Protein AF-A0A392MR21-F1 (afdb_monomer_lite)

Secondary structure (DSSP, 8-state):
-PPPTTSS-SSSHHHHHHHHHHHHHHTTSS--SSPPTT--TT-HHHHHHHHHHHHHHHHHTTSSEEEEEPSSS-TT-EEEE--GGGTT-HHHHHHHHTTS-HHHHHHHHHHHHHHHHHHHHHHHHHHHHHH------------------

Sequence (149 aa):
AGPSLSAYNYDSAYGKRALMIMYKGIMEQDSLPVVPPGCSSDRPDTIQDFIIQAKAALVSVGIVRDSTLGNGKDPGRLSGRIIDSDMHEVGRFLNRLLGLPPDIQNGLFELFVSILDLLVRNARIEGNLDTGIVDLKANVIELQGTPKY

pLDDT: mean 78.82, std 18.88, range [35.25, 96.44]

InterPro domains:
  IPR026741 Protein strawberry notch [PTHR12706] (4-147)
  IPR026937 Strawberry notch, helicase C domain [PF13871] (3-135)

Foldseek 3Di:
DPPDPPPDPCLDPLNLVLLLLLVCCLLVVDPQPDQFPPDDPVCVVVSVVLSLVLLVLCVVLPQWPPFDQPPPPDNSDGDTDGDPVSSRCSVSVLVSLVVDDPVNSVRSVVSSVVSSVVVVVVCVVVVVCVVDPDPPPPPPPPPDDDDDD

Organism: NCBI:txid97028

Radius of gyration: 21.41 Å; chains: 1; bounding box: 36×44×81 Å

Structure (mmCIF, N/CA/C/O backbone):
data_AF-A0A392MR21-F1
#
_entry.id   AF-A0A392MR21-F1
#
loop_
_atom_site.group_PDB
_atom_site.id
_atom_site.type_symbol
_atom_site.label_atom_id
_atom_site.label_alt_id
_atom_site.label_comp_id
_atom_site.label_asym_id
_atom_site.label_entity_id
_atom_site.label_seq_id
_atom_site.pdbx_PDB_ins_code
_atom_site.Cartn_x
_atom_site.Cartn_y
_atom_site.Cartn_z
_atom_site.occupancy
_atom_site.B_iso_or_equiv
_atom_site.auth_seq_id
_atom_site.auth_comp_id
_atom_site.auth_asym_id
_atom_site.auth_atom_id
_atom_site.pdbx_PDB_model_num
ATOM 1 N N . ALA A 1 1 ? 4.140 -16.767 11.937 1.00 35.25 1 ALA A N 1
ATOM 2 C CA . ALA A 1 1 ? 2.855 -16.830 11.217 1.00 35.25 1 ALA A CA 1
ATOM 3 C C . ALA A 1 1 ? 2.494 -15.404 10.842 1.00 35.25 1 ALA A C 1
ATOM 5 O O . ALA A 1 1 ? 2.363 -14.590 11.748 1.00 35.25 1 ALA A O 1
ATOM 6 N N . GLY A 1 2 ? 2.479 -15.074 9.548 1.00 40.81 2 GLY A N 1
ATOM 7 C CA . GLY A 1 2 ? 2.034 -13.751 9.100 1.00 40.81 2 GLY A CA 1
ATOM 8 C C . GLY A 1 2 ? 0.546 -13.556 9.413 1.00 40.81 2 GLY A C 1
ATOM 9 O O . GLY A 1 2 ? -0.163 -14.559 9.546 1.00 40.81 2 GLY A O 1
ATOM 10 N N . PRO A 1 3 ? 0.069 -12.312 9.579 1.00 45.94 3 PRO A N 1
ATOM 11 C CA . PRO A 1 3 ? -1.341 -12.050 9.835 1.00 45.94 3 PRO A CA 1
ATOM 12 C C . PRO A 1 3 ? -2.194 -12.674 8.724 1.00 45.94 3 PRO A C 1
ATOM 14 O O . PRO A 1 3 ? -1.970 -12.439 7.537 1.00 45.94 3 PRO A O 1
ATOM 17 N N . SER A 1 4 ? -3.145 -13.523 9.113 1.00 42.53 4 SER A N 1
ATOM 18 C CA . SER A 1 4 ? -4.055 -14.183 8.181 1.00 42.53 4 SER A CA 1
ATOM 19 C C . SER A 1 4 ? -4.865 -13.138 7.414 1.00 42.53 4 SER A C 1
ATOM 21 O O . SER A 1 4 ? -5.568 -12.332 8.025 1.00 42.53 4 SER A O 1
ATOM 23 N N . LEU A 1 5 ? -4.838 -13.218 6.080 1.00 51.19 5 LEU A N 1
ATOM 24 C CA . LEU A 1 5 ? -5.616 -12.382 5.147 1.00 51.19 5 LEU A CA 1
ATOM 25 C C . LEU A 1 5 ? -7.140 -12.408 5.400 1.00 51.19 5 LEU A C 1
ATOM 27 O O . LEU A 1 5 ? -7.884 -11.662 4.779 1.00 51.19 5 LEU A O 1
ATOM 31 N N . SER A 1 6 ? -7.631 -13.285 6.278 1.00 52.00 6 SER A N 1
ATOM 32 C CA . SER A 1 6 ? -9.052 -13.494 6.559 1.00 52.00 6 SER A CA 1
ATOM 33 C C . SER A 1 6 ? -9.570 -12.774 7.808 1.00 52.00 6 SER A C 1
ATOM 35 O O . SER A 1 6 ? -10.763 -12.853 8.083 1.00 52.00 6 SER A O 1
ATOM 37 N N . ALA A 1 7 ? -8.707 -12.134 8.607 1.00 53.19 7 ALA A N 1
ATOM 38 C CA . ALA A 1 7 ? -9.121 -11.561 9.893 1.00 53.19 7 ALA A CA 1
ATOM 39 C C . ALA A 1 7 ? -9.923 -10.254 9.756 1.00 53.19 7 ALA A C 1
ATOM 41 O O . ALA A 1 7 ? -10.637 -9.873 10.683 1.00 53.19 7 ALA A O 1
ATOM 42 N N . TYR A 1 8 ? -9.841 -9.588 8.602 1.00 61.94 8 TYR A N 1
ATOM 43 C CA . TYR A 1 8 ? -10.482 -8.300 8.368 1.00 61.94 8 TYR A CA 1
ATOM 44 C C . TYR A 1 8 ? -11.352 -8.322 7.114 1.00 61.94 8 TYR A C 1
ATOM 46 O O . TYR A 1 8 ? -10.928 -8.758 6.045 1.00 61.94 8 TYR A O 1
ATOM 54 N N . ASN A 1 9 ? -12.562 -7.767 7.226 1.00 76.81 9 ASN A N 1
ATOM 55 C CA . ASN A 1 9 ? -13.316 -7.344 6.052 1.00 76.81 9 ASN A CA 1
ATOM 56 C C . ASN A 1 9 ? -12.667 -6.068 5.489 1.00 76.81 9 ASN A C 1
ATOM 58 O O . ASN A 1 9 ? -12.997 -4.949 5.897 1.00 76.81 9 ASN A O 1
ATOM 62 N N . TYR A 1 10 ? -11.702 -6.245 4.585 1.00 84.19 10 TYR A N 1
ATOM 63 C CA . TYR A 1 10 ? -10.993 -5.132 3.954 1.00 84.19 10 TYR A CA 1
ATOM 64 C C . TYR A 1 10 ? -11.909 -4.280 3.069 1.00 84.19 10 TYR A C 1
ATOM 66 O O . TYR A 1 10 ? -11.642 -3.095 2.899 1.00 84.19 10 TYR A O 1
ATOM 74 N N . ASP A 1 11 ? -13.026 -4.820 2.575 1.00 84.50 11 ASP A N 1
ATOM 75 C CA . ASP A 1 11 ? -14.050 -4.039 1.871 1.00 84.50 11 ASP A CA 1
ATOM 76 C C . ASP A 1 11 ? -15.033 -3.370 2.855 1.00 84.50 11 ASP A C 1
ATOM 78 O O . 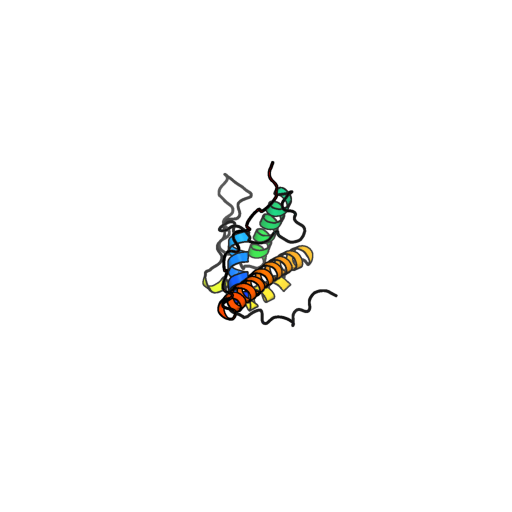ASP A 1 11 ? -16.254 -3.473 2.763 1.00 84.50 11 ASP A O 1
ATOM 82 N N . SER A 1 12 ? -14.479 -2.692 3.860 1.00 89.06 12 SER A N 1
ATOM 83 C CA . SER A 1 12 ? -15.213 -1.894 4.846 1.00 89.06 12 SER A CA 1
ATOM 84 C C . SER A 1 12 ? -14.961 -0.402 4.637 1.00 89.06 12 SER A C 1
ATOM 86 O O . SER A 1 12 ? -14.022 -0.008 3.945 1.00 89.06 12 SER A O 1
ATOM 88 N N . ALA A 1 13 ? -15.756 0.460 5.282 1.00 90.75 13 ALA A N 1
ATOM 89 C CA . ALA A 1 13 ? -15.521 1.908 5.260 1.00 90.75 13 ALA A CA 1
ATOM 90 C C . ALA A 1 13 ? -14.091 2.273 5.711 1.00 90.75 13 ALA A C 1
ATOM 92 O O . ALA A 1 13 ? -13.462 3.153 5.123 1.00 90.75 13 ALA A O 1
ATOM 93 N N . TYR A 1 14 ? -13.547 1.552 6.698 1.00 92.31 14 TYR A N 1
ATOM 94 C CA . TYR A 1 14 ? -12.170 1.732 7.157 1.00 92.31 14 TYR A CA 1
ATOM 95 C C . TYR A 1 14 ? -11.143 1.260 6.133 1.00 92.31 14 TYR A C 1
ATOM 97 O O . TYR A 1 14 ? -10.166 1.966 5.917 1.00 92.31 14 TYR A O 1
ATOM 105 N N . GLY A 1 15 ? -11.368 0.128 5.462 1.00 93.75 15 GLY A N 1
ATOM 106 C CA . GLY A 1 15 ? -10.469 -0.338 4.404 1.00 93.75 15 GLY A CA 1
ATOM 107 C C . GLY A 1 15 ? -10.430 0.610 3.206 1.00 93.75 15 GLY A C 1
ATOM 108 O O . GLY A 1 15 ? -9.351 0.975 2.746 1.00 93.75 15 GLY A O 1
ATOM 109 N N . LYS A 1 16 ? -11.588 1.120 2.770 1.00 94.56 16 LYS A N 1
ATOM 110 C CA . LYS A 1 16 ? -11.674 2.139 1.708 1.00 94.56 16 LYS A CA 1
ATOM 111 C C . LYS A 1 16 ? -10.952 3.428 2.101 1.00 94.56 16 LYS A C 1
ATOM 113 O O . LYS A 1 16 ? -10.197 3.986 1.309 1.00 94.56 16 LYS A O 1
ATOM 118 N N . ARG A 1 17 ? -11.132 3.882 3.345 1.00 94.50 17 ARG A N 1
ATOM 119 C CA . ARG A 1 17 ? -10.445 5.069 3.873 1.00 94.50 17 ARG A CA 1
ATOM 120 C C . ARG A 1 17 ? -8.936 4.852 4.018 1.00 94.50 17 ARG A C 1
ATOM 122 O O . ARG A 1 17 ? -8.171 5.746 3.671 1.00 94.50 17 ARG A O 1
ATOM 129 N N . ALA A 1 18 ? -8.508 3.684 4.493 1.00 95.62 18 ALA A N 1
ATOM 130 C CA . ALA A 1 18 ? -7.097 3.326 4.612 1.00 95.62 18 ALA A CA 1
ATOM 131 C C . ALA A 1 18 ? -6.410 3.328 3.244 1.00 95.62 18 ALA A C 1
ATOM 133 O O . ALA A 1 18 ? -5.335 3.906 3.101 1.00 95.62 18 ALA A O 1
ATOM 134 N N . LEU A 1 19 ? -7.071 2.762 2.228 1.00 95.81 19 LEU A N 1
ATOM 135 C CA . LEU A 1 19 ? -6.584 2.771 0.853 1.00 95.81 19 LEU A CA 1
ATOM 136 C C . LEU A 1 19 ? -6.421 4.197 0.314 1.00 95.81 19 LEU A C 1
ATOM 138 O O . LEU A 1 19 ? -5.361 4.532 -0.214 1.00 95.81 19 LEU A O 1
ATOM 142 N N . MET A 1 20 ? -7.433 5.054 0.501 1.00 95.06 20 MET A N 1
ATOM 143 C CA . MET A 1 20 ? -7.359 6.459 0.093 1.00 95.06 20 MET A CA 1
ATOM 144 C C . MET A 1 20 ? -6.159 7.166 0.742 1.00 95.06 20 MET A C 1
ATOM 146 O O . MET A 1 20 ? -5.380 7.812 0.043 1.00 95.06 20 MET A O 1
ATOM 150 N N . ILE A 1 21 ? -6.000 7.043 2.065 1.00 95.69 21 ILE A N 1
ATOM 151 C CA . ILE A 1 21 ? -4.903 7.681 2.810 1.00 95.69 21 ILE A CA 1
ATOM 152 C C . ILE A 1 21 ? -3.547 7.173 2.317 1.00 95.69 21 ILE A C 1
ATOM 154 O O . ILE A 1 21 ? -2.651 7.974 2.058 1.00 95.69 21 ILE A O 1
ATOM 158 N N . MET A 1 22 ? -3.408 5.858 2.137 1.00 96.44 22 MET A N 1
ATOM 159 C CA . MET A 1 22 ? -2.186 5.253 1.613 1.00 96.44 22 MET A CA 1
ATOM 160 C C . MET A 1 22 ? -1.829 5.827 0.240 1.00 96.44 22 MET A C 1
ATOM 162 O O . MET A 1 22 ? -0.693 6.237 0.022 1.00 96.44 22 MET A O 1
ATOM 166 N N . TYR A 1 23 ? -2.793 5.899 -0.679 1.00 95.19 23 TYR A N 1
ATOM 167 C CA . TYR A 1 23 ? -2.570 6.457 -2.009 1.00 95.19 23 TYR A CA 1
ATOM 168 C C . TYR A 1 23 ? -2.180 7.929 -1.981 1.00 95.19 23 TYR A C 1
ATOM 170 O O . TYR A 1 23 ? -1.241 8.304 -2.678 1.00 95.19 23 TYR A O 1
ATOM 178 N N . LYS A 1 24 ? -2.840 8.759 -1.171 1.00 93.25 24 LYS A N 1
ATOM 179 C CA . LYS A 1 24 ? -2.458 10.170 -1.037 1.00 93.25 24 LYS A CA 1
ATOM 180 C C . LYS A 1 24 ? -1.055 10.331 -0.460 1.00 93.25 24 LYS A C 1
ATOM 182 O O . LYS A 1 24 ? -0.298 11.156 -0.962 1.00 93.25 24 LYS A O 1
ATOM 187 N N . GLY A 1 25 ? -0.693 9.499 0.515 1.00 93.75 25 GLY A N 1
ATOM 188 C CA . GLY A 1 25 ? 0.653 9.456 1.077 1.00 93.75 25 GLY A CA 1
ATOM 189 C C . GLY A 1 25 ? 1.714 9.056 0.053 1.00 93.75 25 GLY A C 1
ATOM 190 O O . GLY A 1 25 ? 2.687 9.776 -0.143 1.00 93.75 25 GLY A O 1
ATOM 191 N N . ILE A 1 26 ? 1.495 7.953 -0.672 1.00 93.75 26 ILE A N 1
ATOM 192 C CA . ILE A 1 26 ? 2.419 7.494 -1.721 1.00 93.75 26 ILE A CA 1
ATOM 193 C C . ILE A 1 26 ? 2.504 8.512 -2.856 1.00 93.75 26 ILE A C 1
ATOM 195 O O . ILE A 1 26 ? 3.578 8.713 -3.402 1.00 93.75 26 ILE A O 1
ATOM 199 N N . MET A 1 27 ? 1.408 9.180 -3.222 1.00 91.25 27 MET A N 1
ATOM 200 C CA . MET A 1 27 ? 1.412 10.234 -4.242 1.00 91.25 27 MET A CA 1
ATOM 201 C C . MET A 1 27 ? 2.013 11.560 -3.751 1.00 91.25 27 MET A C 1
ATOM 203 O O . MET A 1 27 ? 2.082 12.500 -4.543 1.00 91.25 27 MET A O 1
ATOM 207 N N . GLU A 1 28 ? 2.484 11.632 -2.502 1.00 89.94 28 GLU A N 1
ATOM 208 C CA . GLU A 1 28 ? 3.016 12.843 -1.862 1.00 89.94 28 GLU A CA 1
ATOM 209 C C . GLU A 1 28 ? 2.002 14.008 -1.864 1.00 89.94 28 GLU A C 1
ATOM 211 O O . GLU A 1 28 ? 2.368 15.174 -1.988 1.00 89.94 28 GLU A O 1
ATOM 216 N N . GLN A 1 29 ? 0.706 13.690 -1.771 1.00 88.75 29 GLN A N 1
ATOM 217 C CA . GLN A 1 29 ? -0.383 14.670 -1.656 1.00 88.75 29 GLN A CA 1
ATOM 218 C C . GLN A 1 29 ? -0.692 15.013 -0.196 1.00 88.75 29 GLN A C 1
ATOM 220 O O . GLN A 1 29 ? -1.043 16.150 0.092 1.00 88.75 29 GLN A O 1
ATOM 225 N N . ASP A 1 30 ? -0.539 14.034 0.698 1.00 90.56 30 ASP A N 1
ATOM 226 C CA . ASP A 1 30 ? -0.692 14.159 2.149 1.00 90.56 30 ASP A CA 1
ATOM 227 C C . ASP A 1 30 ? 0.473 13.431 2.842 1.00 90.56 30 ASP A C 1
ATOM 229 O O . ASP A 1 30 ? 1.156 12.610 2.227 1.00 90.56 30 ASP A O 1
ATOM 233 N N . SER A 1 31 ? 0.707 13.696 4.129 1.00 88.88 31 SER A N 1
ATOM 234 C CA . SER A 1 31 ? 1.670 12.918 4.915 1.00 88.88 31 SER A CA 1
ATOM 235 C C . SER A 1 31 ? 1.109 11.540 5.276 1.00 88.88 31 SER A C 1
ATOM 237 O O . SER A 1 31 ? -0.078 11.381 5.575 1.00 88.88 31 SER A O 1
ATOM 239 N N . LEU A 1 32 ? 1.972 10.519 5.280 1.00 90.62 32 LEU A N 1
ATOM 240 C CA . LEU A 1 32 ? 1.588 9.206 5.792 1.00 90.62 32 LEU A CA 1
ATOM 241 C C . LEU A 1 32 ? 1.404 9.279 7.317 1.00 90.62 32 LEU A C 1
ATOM 243 O O . LEU A 1 32 ? 2.285 9.783 8.014 1.00 90.62 32 LEU A O 1
ATOM 247 N N . PRO A 1 33 ? 0.298 8.744 7.864 1.00 91.19 33 PRO A N 1
ATOM 248 C CA . PRO A 1 33 ? 0.049 8.764 9.306 1.00 91.19 33 PRO A CA 1
ATOM 249 C C . PRO A 1 33 ? 0.865 7.705 10.067 1.00 91.19 33 PRO A C 1
ATOM 251 O O . PRO A 1 33 ? 0.782 7.621 11.291 1.00 91.19 33 PRO A O 1
ATOM 254 N N . VAL A 1 34 ? 1.613 6.867 9.345 1.00 92.88 34 VAL A N 1
ATOM 255 C CA . VAL A 1 34 ? 2.468 5.799 9.868 1.00 92.88 34 VAL A CA 1
ATOM 256 C C . VAL A 1 34 ? 3.789 5.790 9.100 1.00 92.88 34 VAL A C 1
ATOM 258 O O . VAL A 1 34 ? 3.837 6.186 7.935 1.00 92.88 34 VAL A O 1
ATOM 261 N N . VAL A 1 35 ? 4.856 5.319 9.742 1.00 91.88 35 VAL A N 1
ATOM 262 C CA . VAL A 1 35 ? 6.140 5.081 9.069 1.00 91.88 35 VAL A CA 1
ATOM 263 C C . VAL A 1 35 ? 5.994 3.842 8.173 1.00 91.88 35 VAL A C 1
ATOM 265 O O . VAL A 1 35 ? 5.459 2.838 8.651 1.00 91.88 35 VAL A O 1
ATOM 268 N N . PRO A 1 36 ? 6.424 3.882 6.897 1.00 89.94 36 PRO A N 1
ATOM 269 C CA . PRO A 1 36 ? 6.384 2.708 6.032 1.00 89.94 36 PRO A CA 1
ATOM 270 C C . PRO A 1 36 ? 7.189 1.523 6.590 1.00 89.94 36 PRO A C 1
ATOM 272 O O . PRO A 1 36 ? 8.154 1.724 7.333 1.00 89.94 36 PRO A O 1
ATOM 275 N N . PRO A 1 37 ? 6.818 0.283 6.235 1.00 87.25 37 PRO A N 1
ATOM 276 C CA . PRO A 1 37 ? 7.512 -0.909 6.712 1.00 87.25 37 PRO A CA 1
ATOM 277 C C . PRO A 1 37 ? 8.971 -0.927 6.246 1.00 87.25 37 PRO A C 1
ATOM 279 O O . PRO A 1 37 ? 9.284 -0.580 5.109 1.00 87.25 37 PRO A O 1
ATOM 282 N N . GLY A 1 38 ? 9.873 -1.327 7.144 1.00 84.38 38 GLY A N 1
ATOM 283 C CA . GLY A 1 38 ? 11.317 -1.335 6.886 1.00 84.38 38 GLY A CA 1
ATOM 284 C C . GLY A 1 38 ? 11.987 0.045 6.927 1.00 84.38 38 GLY A C 1
ATOM 285 O O . GLY A 1 38 ? 13.209 0.119 6.808 1.00 84.38 38 GLY A O 1
ATOM 286 N N . CYS A 1 39 ? 11.227 1.124 7.136 1.00 89.75 39 CYS A N 1
ATOM 287 C CA . CYS A 1 39 ? 11.754 2.474 7.311 1.00 89.75 39 CYS A CA 1
ATOM 288 C C . CYS A 1 39 ? 11.819 2.865 8.792 1.00 89.75 39 CYS A C 1
ATOM 290 O O . CYS A 1 39 ? 11.214 2.233 9.660 1.00 89.75 39 CYS A O 1
ATOM 292 N N . SER A 1 40 ? 12.527 3.957 9.075 1.00 85.44 40 SER A N 1
ATOM 293 C CA . SER A 1 40 ? 12.593 4.544 10.412 1.00 85.44 40 SER A CA 1
ATOM 294 C C . SER A 1 40 ? 12.423 6.061 10.356 1.00 85.44 40 SER A C 1
ATOM 296 O O . SER A 1 40 ? 12.821 6.705 9.386 1.00 85.44 40 SER A O 1
ATOM 298 N N . SER A 1 41 ? 11.810 6.647 11.387 1.00 82.50 41 SER A N 1
ATOM 299 C CA . SER A 1 41 ? 11.492 8.084 11.437 1.00 82.50 41 SER A CA 1
ATOM 300 C C . SER A 1 41 ? 12.726 8.985 11.545 1.00 82.50 41 SER A C 1
ATOM 302 O O . SER A 1 41 ? 12.667 10.151 11.167 1.00 82.50 41 SER A O 1
ATOM 304 N N . ASP A 1 42 ? 13.845 8.450 12.028 1.00 85.44 42 ASP A N 1
ATOM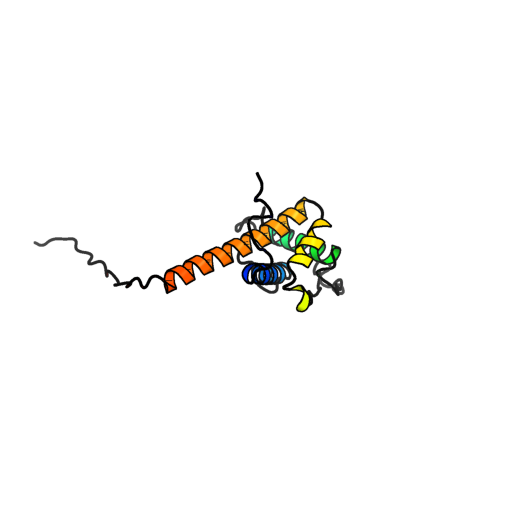 305 C CA . ASP A 1 42 ? 15.158 9.099 12.073 1.00 85.44 42 ASP A CA 1
ATOM 306 C C . ASP A 1 42 ? 15.926 8.999 10.740 1.00 85.44 42 ASP A C 1
ATOM 308 O O . ASP A 1 42 ? 16.974 9.625 10.584 1.00 85.44 42 ASP A O 1
ATOM 312 N N . ARG A 1 43 ? 15.402 8.238 9.768 1.00 87.38 43 ARG A N 1
ATOM 313 C CA . ARG A 1 43 ? 16.013 7.980 8.458 1.00 87.38 43 ARG A CA 1
ATOM 314 C C . ARG A 1 43 ? 15.072 8.368 7.310 1.00 87.38 43 ARG A C 1
ATOM 316 O O . ARG A 1 43 ? 14.487 7.492 6.662 1.00 87.38 43 ARG A O 1
ATOM 323 N N . PRO A 1 44 ? 14.899 9.674 7.040 1.00 86.31 44 PRO A N 1
ATOM 324 C CA . PRO A 1 44 ? 13.952 10.157 6.032 1.00 86.31 44 PRO A CA 1
ATOM 325 C C . PRO A 1 44 ? 14.289 9.693 4.605 1.00 86.31 44 PRO A C 1
ATOM 327 O O . PRO A 1 44 ? 13.390 9.561 3.779 1.00 86.31 44 PRO A O 1
ATOM 330 N N . ASP A 1 45 ? 15.560 9.392 4.328 1.00 89.25 45 ASP A N 1
ATOM 331 C CA . ASP A 1 45 ? 16.037 8.778 3.085 1.00 89.25 45 ASP A CA 1
ATOM 332 C C . ASP A 1 45 ? 15.333 7.444 2.800 1.00 89.25 45 ASP A C 1
ATOM 334 O O . ASP A 1 45 ? 14.812 7.237 1.708 1.00 89.25 45 ASP A O 1
ATOM 338 N N . THR A 1 46 ? 15.214 6.583 3.814 1.00 91.38 46 THR A N 1
ATOM 339 C CA . THR A 1 46 ? 14.576 5.263 3.662 1.00 91.38 46 THR A CA 1
ATOM 340 C C . THR A 1 46 ? 13.087 5.368 3.347 1.00 91.38 46 THR A C 1
ATOM 342 O O . THR A 1 46 ? 12.555 4.570 2.578 1.00 91.38 46 THR A O 1
ATOM 345 N N . ILE A 1 47 ? 12.418 6.379 3.912 1.00 89.56 47 ILE A N 1
ATOM 346 C CA . ILE A 1 47 ? 11.009 6.670 3.637 1.00 89.56 47 ILE A CA 1
ATOM 347 C C . ILE A 1 47 ? 10.863 7.130 2.186 1.00 89.56 47 ILE A C 1
ATOM 349 O O . ILE A 1 47 ? 9.983 6.645 1.478 1.00 89.56 47 ILE A O 1
ATOM 353 N N . GLN A 1 48 ? 11.737 8.026 1.724 1.00 90.50 48 GLN A N 1
ATOM 354 C CA . GLN A 1 48 ? 11.699 8.511 0.348 1.00 90.50 48 GLN A CA 1
ATOM 355 C C . GLN A 1 48 ? 11.932 7.380 -0.662 1.00 90.50 48 GLN A C 1
ATOM 357 O O . GLN A 1 48 ? 11.199 7.283 -1.648 1.00 90.50 48 GLN A O 1
ATOM 362 N N . ASP A 1 49 ? 12.898 6.499 -0.402 1.00 91.94 49 ASP A N 1
ATOM 363 C CA . ASP A 1 49 ? 13.183 5.344 -1.257 1.00 91.94 49 ASP A CA 1
ATOM 364 C C . ASP A 1 49 ? 11.974 4.405 -1.356 1.00 91.94 49 ASP A C 1
ATOM 366 O O . ASP A 1 49 ? 11.594 3.994 -2.457 1.00 91.94 49 ASP A O 1
ATOM 370 N N . PHE A 1 50 ? 11.309 4.129 -0.227 1.00 94.12 50 PHE A N 1
ATOM 371 C CA . PHE A 1 50 ? 10.065 3.360 -0.217 1.00 94.12 50 PHE A CA 1
ATOM 372 C C . PHE A 1 50 ? 8.986 4.029 -1.076 1.00 94.12 50 PHE A C 1
ATOM 374 O O . PHE A 1 50 ? 8.341 3.364 -1.885 1.00 94.12 50 PHE A O 1
ATOM 381 N N . ILE A 1 51 ? 8.795 5.347 -0.947 1.00 93.50 51 ILE A N 1
ATOM 382 C CA . ILE A 1 51 ? 7.792 6.096 -1.719 1.00 93.50 51 ILE A CA 1
ATOM 383 C C . ILE A 1 51 ? 8.084 6.023 -3.221 1.00 93.50 51 ILE A C 1
ATOM 385 O O . ILE A 1 51 ? 7.166 5.797 -4.013 1.00 93.50 51 ILE A O 1
ATOM 389 N N . ILE A 1 52 ? 9.348 6.155 -3.628 1.00 92.50 52 ILE A N 1
ATOM 390 C CA . ILE A 1 52 ? 9.759 6.041 -5.034 1.00 92.50 52 ILE A CA 1
ATOM 391 C C . ILE A 1 52 ? 9.428 4.645 -5.579 1.00 92.50 52 ILE A C 1
ATOM 393 O O . ILE A 1 52 ? 8.810 4.526 -6.643 1.00 92.50 52 ILE A O 1
ATOM 397 N N . GLN A 1 53 ? 9.780 3.590 -4.840 1.00 93.81 53 GLN A N 1
ATOM 398 C CA . GLN A 1 53 ? 9.479 2.210 -5.230 1.00 93.81 53 GLN A CA 1
ATOM 399 C C . GLN A 1 53 ? 7.969 1.945 -5.281 1.00 93.81 53 GLN A C 1
ATOM 401 O O . GLN A 1 53 ? 7.474 1.357 -6.244 1.00 93.81 53 GLN A O 1
ATOM 406 N N . ALA A 1 54 ? 7.223 2.434 -4.290 1.00 94.75 54 ALA A N 1
ATOM 407 C CA . ALA A 1 54 ? 5.774 2.314 -4.217 1.00 94.75 54 ALA A CA 1
ATOM 408 C C . ALA A 1 54 ? 5.090 3.006 -5.405 1.00 94.75 54 ALA A C 1
ATOM 410 O O . ALA A 1 54 ? 4.220 2.415 -6.042 1.00 94.75 54 ALA A O 1
ATOM 411 N N . LYS A 1 55 ? 5.516 4.222 -5.773 1.00 93.38 55 LYS A N 1
ATOM 412 C CA . LYS A 1 55 ? 5.016 4.923 -6.967 1.00 93.38 55 LYS A CA 1
ATOM 413 C C . LYS A 1 55 ? 5.246 4.112 -8.237 1.00 93.38 55 LYS A C 1
ATOM 415 O O . LYS A 1 55 ? 4.309 3.915 -9.009 1.00 93.38 55 LYS A O 1
ATOM 420 N N . ALA A 1 56 ? 6.471 3.630 -8.441 1.00 91.75 56 ALA A N 1
ATOM 421 C CA . ALA A 1 56 ? 6.817 2.828 -9.611 1.00 91.75 56 ALA A CA 1
ATOM 422 C C . ALA A 1 56 ? 5.983 1.537 -9.682 1.00 91.75 56 ALA A C 1
ATOM 424 O O . ALA A 1 56 ? 5.482 1.184 -10.751 1.00 91.75 56 ALA A O 1
ATOM 425 N N . ALA A 1 57 ? 5.762 0.878 -8.542 1.00 94.56 57 ALA A N 1
ATOM 426 C CA . ALA A 1 57 ? 4.920 -0.308 -8.444 1.00 94.56 57 ALA A CA 1
ATOM 427 C C . ALA A 1 57 ? 3.449 -0.014 -8.777 1.00 94.56 57 ALA A C 1
ATOM 429 O O . ALA A 1 57 ? 2.836 -0.747 -9.546 1.00 94.56 57 ALA A O 1
ATOM 430 N N . LEU A 1 58 ? 2.873 1.080 -8.268 1.00 93.81 58 LEU A N 1
ATOM 431 C CA . LEU A 1 58 ? 1.486 1.444 -8.581 1.00 93.81 58 LEU A CA 1
ATOM 432 C C . LEU A 1 58 ? 1.288 1.804 -10.063 1.00 93.81 58 LEU A C 1
ATOM 434 O O . LEU A 1 58 ? 0.215 1.541 -10.614 1.00 93.81 58 LEU A O 1
ATOM 438 N N . VAL A 1 59 ? 2.305 2.377 -10.715 1.00 92.31 59 VAL A N 1
ATOM 439 C CA . VAL A 1 59 ? 2.311 2.598 -12.172 1.00 92.31 59 VAL A CA 1
ATOM 440 C C . VAL A 1 59 ? 2.380 1.263 -12.916 1.00 92.31 59 VAL 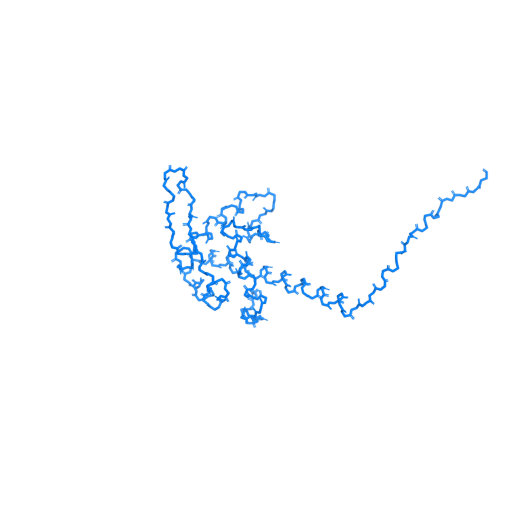A C 1
ATOM 442 O O . VAL A 1 59 ? 1.590 1.040 -13.832 1.00 92.31 59 VAL A O 1
ATOM 445 N N . SER A 1 60 ? 3.268 0.348 -12.510 1.00 91.88 60 SER A N 1
ATOM 446 C CA . SER A 1 60 ? 3.473 -0.925 -13.218 1.00 91.88 60 SER A CA 1
ATOM 447 C C . SER A 1 60 ? 2.232 -1.821 -13.217 1.00 91.88 60 SER A C 1
ATOM 449 O O . SER A 1 60 ? 1.974 -2.514 -14.201 1.00 91.88 60 SER A O 1
ATOM 451 N N . VAL A 1 61 ? 1.413 -1.761 -12.161 1.00 92.75 61 VAL A N 1
ATOM 452 C CA . VAL A 1 61 ? 0.141 -2.503 -12.081 1.00 92.75 61 VAL A CA 1
ATOM 453 C C . VAL A 1 61 ? -1.075 -1.709 -12.571 1.00 92.75 61 VAL A C 1
ATOM 455 O O . VAL A 1 61 ? -2.208 -2.193 -12.487 1.00 92.75 61 VAL A O 1
ATOM 458 N N . GLY A 1 62 ? -0.868 -0.499 -13.098 1.00 89.81 62 GLY A N 1
ATOM 459 C CA . GLY A 1 62 ? -1.919 0.330 -13.693 1.00 89.81 62 GLY A CA 1
ATOM 460 C C . GLY A 1 62 ? -2.938 0.887 -12.693 1.00 89.81 62 GLY A C 1
ATOM 461 O O . GLY A 1 62 ? -4.094 1.120 -13.061 1.00 89.81 62 GLY A O 1
ATOM 462 N N . ILE A 1 63 ? -2.540 1.066 -11.428 1.00 91.50 63 ILE A N 1
ATOM 463 C CA . ILE A 1 63 ? -3.312 1.827 -10.432 1.00 91.50 63 ILE A CA 1
ATOM 464 C C . ILE A 1 63 ? -3.124 3.324 -10.691 1.00 91.50 63 ILE A C 1
ATOM 466 O O . ILE A 1 63 ? -4.100 4.062 -10.829 1.00 91.50 63 ILE A O 1
ATOM 470 N N . VAL A 1 64 ? -1.868 3.756 -10.813 1.00 89.94 64 VAL A N 1
ATOM 471 C CA . VAL A 1 64 ? -1.525 5.108 -11.255 1.00 89.94 64 VAL A CA 1
ATOM 472 C C . VAL A 1 64 ? -1.511 5.111 -12.779 1.00 89.94 64 VAL A C 1
ATOM 474 O O . VAL A 1 64 ? -0.801 4.323 -13.401 1.00 89.94 64 VAL A O 1
ATOM 477 N N . ARG A 1 65 ? -2.312 5.990 -13.381 1.00 85.25 65 ARG A N 1
ATOM 478 C CA . ARG A 1 65 ? -2.388 6.192 -14.834 1.00 85.25 65 ARG A CA 1
ATOM 479 C C . ARG A 1 65 ? -1.826 7.557 -15.219 1.00 85.25 65 ARG A C 1
ATOM 481 O O . ARG A 1 65 ? -1.507 8.371 -14.350 1.00 85.25 65 ARG A O 1
ATOM 488 N N . ASP A 1 66 ? -1.706 7.782 -16.526 1.00 71.38 66 ASP A N 1
ATOM 489 C CA . ASP A 1 66 ? -1.231 9.037 -17.119 1.00 71.38 66 ASP A CA 1
ATOM 490 C C . ASP A 1 66 ? 0.116 9.485 -16.543 1.00 71.38 66 ASP A C 1
ATOM 492 O O . ASP A 1 66 ? 0.337 10.661 -16.265 1.00 71.38 66 ASP A O 1
ATOM 496 N N . SER A 1 67 ? 1.018 8.521 -16.322 1.00 65.12 67 SER A N 1
ATOM 497 C CA . SER A 1 67 ? 2.362 8.802 -15.840 1.00 65.12 67 SER A CA 1
ATOM 498 C C . SER A 1 67 ? 3.150 9.515 -16.937 1.00 65.12 67 SER A C 1
ATOM 500 O O . SER A 1 67 ? 3.693 8.876 -17.840 1.00 65.12 67 SER A O 1
ATOM 502 N N . THR A 1 68 ? 3.218 10.841 -16.877 1.00 61.44 68 THR A N 1
ATOM 503 C CA . THR A 1 68 ? 4.146 11.599 -17.713 1.00 61.44 68 THR A CA 1
ATOM 504 C C . THR A 1 68 ? 5.495 11.627 -17.011 1.00 61.44 68 THR A C 1
ATOM 506 O O . THR A 1 68 ? 5.592 12.084 -15.868 1.00 61.44 68 THR A O 1
ATOM 509 N N . LEU A 1 69 ? 6.541 11.152 -17.687 1.00 57.66 69 LEU A N 1
ATOM 510 C CA . LEU A 1 69 ? 7.915 11.441 -17.285 1.00 57.66 69 LEU A CA 1
ATOM 511 C C . LEU A 1 69 ? 8.088 12.958 -17.388 1.00 57.66 69 LEU A C 1
ATOM 513 O O . LEU A 1 69 ? 7.906 13.520 -18.467 1.00 57.66 69 LEU A O 1
ATOM 517 N N . GLY A 1 70 ? 8.345 13.629 -16.264 1.00 54.62 70 GLY A N 1
ATOM 518 C CA . GLY A 1 70 ? 8.461 15.083 -16.234 1.00 54.62 70 GLY A CA 1
ATOM 519 C C . GLY A 1 70 ? 9.457 15.580 -17.284 1.00 54.62 70 GLY A C 1
ATOM 520 O O . GLY A 1 70 ? 10.568 15.062 -17.394 1.00 54.62 70 GLY A O 1
ATOM 521 N N . ASN A 1 71 ? 9.060 16.585 -18.067 1.00 47.94 71 ASN A N 1
ATOM 522 C CA . ASN A 1 71 ? 9.910 17.203 -19.080 1.00 47.94 71 ASN A CA 1
ATOM 523 C C . ASN A 1 71 ? 11.170 17.805 -18.430 1.00 47.94 71 ASN A C 1
ATOM 525 O O . ASN A 1 71 ? 11.136 18.921 -17.919 1.00 47.94 71 ASN A O 1
ATOM 529 N N . GLY A 1 72 ? 12.280 17.066 -18.457 1.00 48.50 72 GLY A N 1
ATOM 530 C CA . GLY A 1 72 ? 13.664 17.558 -18.424 1.00 48.50 72 GLY A CA 1
ATOM 531 C C . GLY A 1 72 ? 14.172 18.312 -17.187 1.00 48.50 72 GLY A C 1
ATOM 532 O O . GLY A 1 72 ? 15.372 18.552 -17.124 1.00 48.50 72 GLY A O 1
ATOM 533 N N . LYS A 1 73 ? 13.329 18.691 -16.218 1.00 52.94 73 LYS A N 1
ATOM 534 C CA . LYS A 1 73 ? 13.769 19.407 -15.003 1.00 52.94 73 LYS A CA 1
ATOM 535 C C . LYS A 1 73 ? 13.968 18.515 -13.777 1.00 52.94 73 LYS A C 1
ATOM 537 O O . LYS A 1 73 ? 14.840 18.824 -12.980 1.00 52.94 73 LYS A O 1
ATOM 542 N N . ASP A 1 74 ? 13.250 17.395 -13.683 1.00 53.19 74 ASP A N 1
ATOM 543 C CA . ASP A 1 74 ? 13.367 16.428 -12.582 1.00 53.19 74 ASP A CA 1
ATOM 544 C C . ASP A 1 74 ? 13.080 15.003 -13.094 1.00 53.19 74 ASP A C 1
ATOM 546 O O . ASP A 1 74 ? 11.936 14.540 -13.033 1.00 53.19 74 ASP A O 1
ATOM 550 N N . PRO A 1 75 ? 14.088 14.282 -13.622 1.00 48.41 75 PRO A N 1
ATOM 551 C CA . PRO A 1 75 ? 13.907 12.961 -14.235 1.00 48.41 75 PRO A CA 1
ATOM 552 C C . PRO A 1 75 ? 13.426 11.861 -13.265 1.00 48.41 75 PRO A C 1
ATOM 554 O O . PRO A 1 75 ? 13.127 10.757 -13.708 1.00 48.41 75 PRO A O 1
ATOM 557 N N . GLY A 1 76 ? 13.315 12.148 -11.961 1.00 50.91 76 GLY A N 1
ATOM 558 C CA . GLY A 1 76 ? 12.781 11.228 -10.946 1.00 50.91 76 GLY A CA 1
ATOM 559 C C . GLY A 1 76 ? 11.321 11.472 -10.548 1.00 50.91 76 GLY A C 1
ATOM 560 O O . GLY A 1 76 ? 10.737 10.662 -9.829 1.00 50.91 76 GLY A O 1
ATOM 561 N N . ARG A 1 77 ? 10.697 12.573 -10.990 1.00 59.94 77 ARG A N 1
ATOM 562 C CA . ARG A 1 77 ? 9.351 12.942 -10.538 1.00 59.94 77 ARG A CA 1
ATOM 563 C C . ARG A 1 77 ? 8.289 12.290 -11.422 1.00 59.94 77 ARG A C 1
ATOM 565 O O . ARG A 1 77 ? 7.796 12.888 -12.377 1.00 59.94 77 ARG A O 1
ATOM 572 N N . LEU A 1 78 ? 7.923 11.053 -11.083 1.00 61.47 78 LEU A N 1
ATOM 573 C CA . LEU A 1 78 ? 6.746 10.388 -11.644 1.00 61.47 78 LEU A CA 1
ATOM 574 C C . LEU A 1 78 ? 5.494 11.186 -11.254 1.00 61.47 78 LEU A C 1
ATOM 576 O O . LEU A 1 78 ? 5.105 11.221 -10.085 1.00 61.47 78 LEU A O 1
ATOM 580 N N . SER A 1 79 ? 4.875 11.849 -12.232 1.00 64.12 79 SER A N 1
ATOM 581 C CA . SER A 1 79 ? 3.574 12.495 -12.070 1.00 64.12 79 SER A CA 1
ATOM 582 C C . SER A 1 79 ? 2.538 11.648 -12.791 1.00 64.12 79 SER A C 1
ATOM 584 O O . SER A 1 79 ? 2.533 11.584 -14.014 1.00 64.12 79 SER A O 1
ATOM 586 N N . GLY A 1 80 ? 1.708 10.952 -12.022 1.00 70.56 80 GLY A N 1
ATOM 587 C CA . GLY A 1 80 ? 0.553 10.213 -12.514 1.00 70.56 80 GLY A CA 1
ATOM 588 C C . GLY A 1 80 ? -0.629 10.435 -11.579 1.00 70.56 80 GLY A C 1
ATOM 589 O O . GLY A 1 80 ? -0.469 10.962 -10.475 1.00 70.56 80 GLY A O 1
ATOM 590 N N . ARG A 1 81 ? -1.829 10.076 -12.029 1.00 82.56 81 ARG A N 1
ATOM 591 C CA . ARG A 1 81 ? -3.061 10.242 -11.251 1.00 82.56 81 ARG A CA 1
ATOM 592 C C . ARG A 1 81 ? -3.704 8.893 -10.977 1.00 82.56 81 ARG A C 1
ATOM 594 O O . ARG A 1 81 ? -3.724 8.004 -11.827 1.00 82.56 81 ARG A O 1
ATOM 601 N N . ILE A 1 82 ? -4.251 8.764 -9.777 1.00 84.38 82 ILE A N 1
ATOM 602 C CA . ILE A 1 82 ? -5.196 7.705 -9.436 1.00 84.38 82 ILE A CA 1
ATOM 603 C C . ILE A 1 82 ? -6.576 8.317 -9.641 1.00 84.38 82 ILE A C 1
ATOM 605 O O . ILE A 1 82 ? -6.839 9.415 -9.159 1.00 84.38 82 ILE A O 1
ATOM 609 N N . ILE A 1 83 ? -7.424 7.649 -10.417 1.00 82.69 83 ILE A N 1
ATOM 610 C CA . ILE A 1 83 ? -8.781 8.133 -10.688 1.00 82.69 83 ILE A CA 1
ATOM 611 C C . ILE A 1 83 ? -9.602 7.984 -9.401 1.00 82.69 83 ILE A C 1
ATOM 613 O O . ILE A 1 83 ? -9.469 6.969 -8.721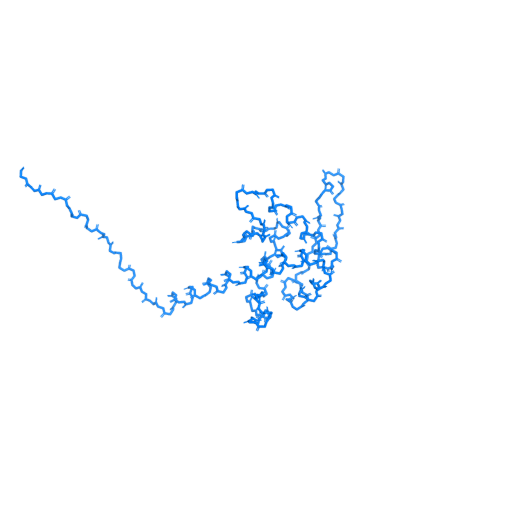 1.00 82.69 83 ILE A O 1
ATOM 617 N N . ASP A 1 84 ? -10.467 8.950 -9.082 1.00 78.88 84 ASP A N 1
ATOM 618 C CA . ASP A 1 84 ? -11.277 8.955 -7.849 1.00 78.88 84 ASP A CA 1
ATOM 619 C C . ASP A 1 84 ? -12.065 7.655 -7.639 1.00 78.88 84 ASP A C 1
ATOM 621 O O . ASP A 1 84 ? -12.180 7.156 -6.515 1.00 78.88 84 ASP A O 1
ATOM 625 N N . SER A 1 85 ? -12.552 7.063 -8.736 1.00 79.31 85 SER A N 1
ATOM 626 C CA . SER A 1 85 ? -13.243 5.774 -8.719 1.00 79.31 85 SER A CA 1
ATOM 627 C C . SER A 1 85 ? -12.374 4.648 -8.160 1.00 79.31 85 SER A C 1
ATOM 629 O O . SER A 1 85 ? -12.903 3.755 -7.524 1.00 79.31 85 SER A O 1
ATOM 631 N N . ASP A 1 86 ? -11.053 4.690 -8.356 1.00 84.50 86 ASP A N 1
ATOM 632 C CA . ASP A 1 86 ? -10.118 3.655 -7.903 1.00 84.50 86 ASP A CA 1
ATOM 633 C C . ASP A 1 86 ? -9.616 3.889 -6.467 1.00 84.50 86 ASP A C 1
ATOM 635 O O . ASP A 1 86 ? -9.048 2.975 -5.867 1.00 84.50 86 ASP A O 1
ATOM 639 N N . MET A 1 87 ? -9.839 5.075 -5.880 1.00 88.19 87 MET A N 1
ATOM 640 C CA . MET A 1 87 ? -9.360 5.400 -4.524 1.00 88.19 87 MET A CA 1
ATOM 641 C C . MET A 1 87 ? -10.008 4.555 -3.420 1.00 88.19 87 MET A C 1
ATOM 643 O O . MET A 1 87 ? -9.468 4.470 -2.319 1.00 88.19 87 MET A O 1
ATOM 647 N N . HIS A 1 88 ? -11.149 3.932 -3.714 1.00 90.44 88 HIS A N 1
ATOM 648 C CA . HIS A 1 88 ? -11.953 3.170 -2.758 1.00 90.44 88 HIS A CA 1
ATOM 649 C C . HIS A 1 88 ? -12.099 1.690 -3.151 1.00 90.44 88 HIS A C 1
ATOM 651 O O . HIS A 1 88 ? -12.804 0.939 -2.479 1.00 90.44 88 HIS A O 1
ATOM 657 N N . GLU A 1 89 ? -11.433 1.252 -4.220 1.00 92.06 89 GLU A N 1
ATOM 658 C CA . GLU A 1 89 ? -11.572 -0.096 -4.779 1.00 92.06 89 GLU A CA 1
ATOM 659 C C . GLU A 1 89 ? -10.557 -1.059 -4.152 1.00 92.06 89 GLU A C 1
ATOM 661 O O . GLU A 1 89 ? -9.548 -1.433 -4.756 1.00 92.06 89 GLU A O 1
ATOM 666 N N . VAL A 1 90 ? -10.824 -1.476 -2.911 1.00 93.31 90 VAL A N 1
ATOM 667 C CA . VAL A 1 90 ? -9.922 -2.351 -2.138 1.00 93.31 90 VAL A CA 1
ATOM 668 C C . VAL A 1 90 ? -9.713 -3.702 -2.819 1.00 93.31 90 VAL A C 1
ATOM 670 O O . VAL A 1 90 ? -8.580 -4.166 -2.926 1.00 93.31 90 VAL A O 1
ATOM 673 N N . GLY A 1 91 ? -10.774 -4.309 -3.358 1.00 91.69 91 GLY A N 1
ATOM 674 C CA . GLY A 1 91 ? -10.656 -5.566 -4.103 1.00 91.69 91 GLY A CA 1
ATOM 675 C C . GLY A 1 91 ? -9.753 -5.428 -5.331 1.00 91.69 91 GLY A C 1
ATOM 676 O O . GLY A 1 91 ? -8.905 -6.282 -5.587 1.00 91.69 91 GLY A O 1
ATOM 677 N N . ARG A 1 92 ? -9.866 -4.309 -6.059 1.00 91.94 92 ARG A N 1
ATOM 678 C CA . ARG A 1 92 ? -8.978 -4.007 -7.186 1.00 91.94 92 ARG A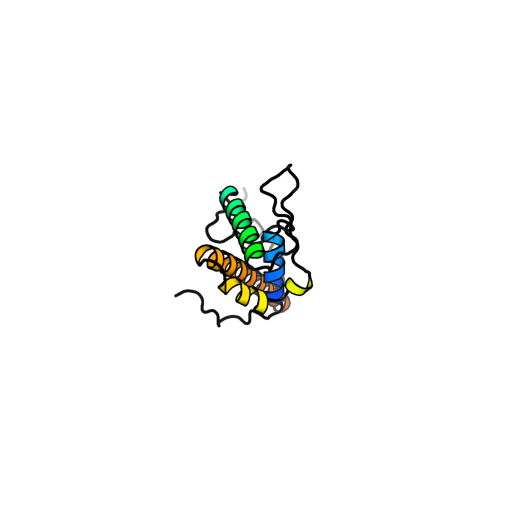 CA 1
ATOM 679 C C . ARG A 1 92 ? -7.534 -3.847 -6.721 1.00 91.94 92 ARG A C 1
ATOM 681 O O . ARG A 1 92 ? -6.657 -4.430 -7.347 1.00 91.94 92 ARG A O 1
ATOM 688 N N . PHE A 1 93 ? -7.290 -3.090 -5.651 1.00 94.38 93 PHE A N 1
ATOM 689 C CA . PHE A 1 93 ? -5.955 -2.925 -5.072 1.00 94.38 93 PHE A CA 1
ATOM 690 C C . PHE A 1 93 ? -5.314 -4.277 -4.742 1.00 94.38 93 PHE A C 1
ATOM 692 O O . PHE A 1 93 ? -4.240 -4.575 -5.259 1.00 94.38 93 PHE A O 1
ATOM 699 N N . LEU A 1 94 ? -6.004 -5.126 -3.975 1.00 93.94 94 LEU A N 1
ATOM 700 C CA . LEU A 1 94 ? -5.500 -6.446 -3.584 1.00 93.94 94 LEU A CA 1
ATOM 701 C C . LEU A 1 94 ? -5.212 -7.328 -4.804 1.00 93.94 94 LEU A C 1
ATOM 703 O O . LEU A 1 94 ? -4.140 -7.922 -4.892 1.00 93.94 94 LEU A O 1
ATOM 707 N N . ASN A 1 95 ? -6.115 -7.346 -5.788 1.00 93.88 95 ASN A N 1
ATOM 708 C CA . ASN A 1 95 ? -5.921 -8.110 -7.022 1.00 93.88 95 ASN A CA 1
ATOM 709 C C . ASN A 1 95 ? -4.715 -7.623 -7.838 1.00 93.88 95 ASN A C 1
ATOM 711 O O . ASN A 1 95 ? -4.027 -8.428 -8.460 1.00 93.88 95 ASN A O 1
ATOM 715 N N . ARG A 1 96 ? -4.443 -6.313 -7.851 1.00 94.19 96 ARG A N 1
ATOM 716 C CA . ARG A 1 96 ? -3.270 -5.744 -8.533 1.00 94.19 96 ARG A CA 1
ATOM 717 C C . ARG A 1 96 ? -1.976 -6.014 -7.779 1.00 94.19 96 ARG A C 1
ATOM 719 O O . ARG A 1 96 ? -0.950 -6.233 -8.415 1.00 94.19 96 ARG A O 1
ATOM 726 N N . LEU A 1 97 ? -2.039 -6.058 -6.454 1.00 93.38 97 LEU A N 1
ATOM 727 C CA . LEU A 1 97 ? -0.890 -6.315 -5.598 1.00 93.38 97 LEU A CA 1
ATOM 728 C C . LEU A 1 97 ? -0.282 -7.708 -5.820 1.00 93.38 97 LEU A C 1
ATOM 730 O O . LEU A 1 97 ? 0.929 -7.866 -5.716 1.00 93.38 97 LEU A O 1
ATOM 734 N N . LEU A 1 98 ? -1.101 -8.695 -6.200 1.00 92.62 98 LEU A N 1
ATOM 735 C CA . LEU A 1 98 ? -0.646 -10.047 -6.555 1.00 92.62 98 LEU A CA 1
ATOM 736 C C . LEU A 1 98 ? 0.270 -10.091 -7.791 1.00 92.62 98 LEU A C 1
ATOM 738 O O . LEU A 1 98 ? 0.935 -11.097 -8.014 1.00 92.62 98 LEU A O 1
ATOM 742 N N . GLY A 1 99 ? 0.294 -9.030 -8.605 1.00 92.94 99 GLY A N 1
ATOM 743 C CA . GLY A 1 99 ? 1.169 -8.920 -9.773 1.00 92.94 99 GLY A CA 1
ATOM 744 C C . GLY A 1 99 ? 2.551 -8.325 -9.482 1.00 92.94 99 GLY A C 1
ATOM 745 O O . GLY A 1 99 ? 3.332 -8.155 -10.416 1.00 92.94 99 GLY A O 1
ATOM 746 N N . LEU A 1 100 ? 2.845 -7.962 -8.230 1.00 95.31 100 LEU A N 1
ATOM 747 C CA . LEU A 1 100 ? 4.099 -7.316 -7.842 1.00 95.31 100 LEU A CA 1
ATOM 748 C C . LEU A 1 100 ? 5.138 -8.313 -7.303 1.00 95.31 100 LEU A C 1
ATOM 750 O O . LEU A 1 100 ? 4.771 -9.374 -6.800 1.00 95.31 100 LEU A O 1
ATOM 754 N N . PRO A 1 101 ? 6.439 -7.966 -7.351 1.00 94.94 101 PRO A N 1
ATOM 755 C CA . PRO A 1 101 ? 7.476 -8.710 -6.642 1.00 94.94 101 PRO A CA 1
ATOM 756 C C . PRO A 1 101 ? 7.200 -8.793 -5.128 1.00 94.94 101 PRO A C 1
ATOM 758 O O . PRO A 1 101 ? 6.697 -7.813 -4.570 1.00 94.94 101 PRO A O 1
ATOM 761 N N . PRO A 1 102 ? 7.588 -9.892 -4.446 1.00 94.00 102 PRO A N 1
ATOM 762 C CA . PRO A 1 102 ? 7.252 -10.121 -3.037 1.00 94.00 102 PRO A CA 1
ATOM 763 C C . PRO A 1 102 ? 7.646 -8.979 -2.096 1.00 94.00 102 PRO A C 1
ATOM 765 O O . PRO A 1 102 ? 6.863 -8.613 -1.225 1.00 94.00 102 PRO A O 1
ATOM 768 N N . ASP A 1 103 ? 8.822 -8.380 -2.291 1.00 92.12 103 ASP A N 1
ATOM 769 C CA . ASP A 1 103 ? 9.334 -7.342 -1.390 1.00 92.12 103 ASP A CA 1
ATOM 770 C C . ASP A 1 103 ? 8.433 -6.097 -1.385 1.00 92.12 103 ASP A C 1
ATOM 772 O O . ASP A 1 103 ? 7.953 -5.667 -0.335 1.00 92.12 103 ASP A O 1
ATOM 776 N N . ILE A 1 104 ? 8.122 -5.551 -2.567 1.00 94.75 104 ILE A N 1
ATOM 777 C CA . ILE A 1 104 ? 7.263 -4.364 -2.684 1.00 94.75 104 ILE A CA 1
ATOM 778 C C . ILE A 1 104 ? 5.780 -4.696 -2.471 1.00 94.75 104 ILE A C 1
ATOM 780 O O . ILE A 1 104 ? 5.038 -3.868 -1.944 1.00 94.75 104 ILE A O 1
ATOM 784 N N . GLN A 1 105 ? 5.346 -5.912 -2.825 1.00 94.75 105 GLN A N 1
ATOM 785 C CA . GLN A 1 105 ? 4.011 -6.420 -2.506 1.00 94.75 105 GLN A CA 1
ATOM 786 C C . GLN A 1 105 ? 3.774 -6.399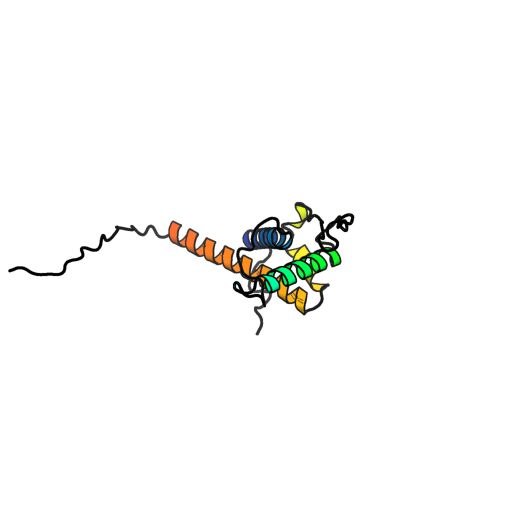 -0.993 1.00 94.75 105 GLN A C 1
ATOM 788 O O . GLN A 1 105 ? 2.785 -5.822 -0.538 1.00 94.75 105 GLN A O 1
ATOM 793 N N . ASN A 1 106 ? 4.683 -7.000 -0.220 1.00 94.75 106 ASN A N 1
ATOM 794 C CA . ASN A 1 106 ? 4.583 -7.055 1.234 1.00 94.75 106 ASN A CA 1
ATOM 795 C C . ASN A 1 106 ? 4.668 -5.653 1.833 1.00 94.75 106 ASN A C 1
ATOM 797 O O . ASN A 1 106 ? 3.833 -5.305 2.660 1.00 94.75 106 ASN A O 1
ATOM 801 N N . GLY A 1 107 ? 5.586 -4.811 1.347 1.00 95.44 107 GLY A N 1
ATOM 802 C CA . GLY A 1 107 ? 5.705 -3.431 1.815 1.00 95.44 107 GLY A CA 1
ATOM 803 C C . GLY A 1 107 ? 4.424 -2.607 1.622 1.00 95.44 107 GLY A C 1
ATOM 804 O O . GLY A 1 107 ? 3.969 -1.920 2.535 1.00 95.44 107 GLY A O 1
ATOM 805 N N . LEU A 1 108 ? 3.782 -2.701 0.456 1.00 96.44 108 LEU A N 1
ATOM 806 C CA . LEU A 1 108 ? 2.506 -2.022 0.204 1.00 96.44 108 LEU A CA 1
ATOM 807 C C . LEU A 1 108 ? 1.359 -2.612 1.036 1.00 96.44 108 LEU A C 1
ATOM 809 O O . LEU A 1 108 ? 0.518 -1.865 1.539 1.00 96.44 108 LEU A O 1
ATOM 813 N N . PHE A 1 109 ? 1.318 -3.937 1.194 1.00 95.38 109 PHE A N 1
ATOM 814 C CA . PHE A 1 109 ? 0.290 -4.597 1.995 1.00 95.38 109 PHE A CA 1
ATOM 815 C C . PHE A 1 109 ? 0.407 -4.240 3.482 1.00 95.38 109 PHE A C 1
ATOM 817 O O . PHE A 1 109 ? -0.587 -3.890 4.115 1.00 95.38 109 PHE A O 1
ATOM 824 N N . GLU A 1 110 ? 1.615 -4.278 4.038 1.00 95.44 110 GLU A N 1
ATOM 825 C CA . GLU A 1 110 ? 1.881 -3.936 5.435 1.00 95.44 110 GLU A CA 1
ATOM 826 C C . GLU A 1 110 ? 1.601 -2.460 5.722 1.00 95.44 110 GLU A C 1
ATOM 828 O O . GLU A 1 110 ? 1.030 -2.140 6.769 1.00 95.44 110 GLU A O 1
ATOM 833 N N . LEU A 1 111 ? 1.918 -1.558 4.785 1.00 96.00 111 LEU A N 1
ATOM 834 C CA . LEU A 1 111 ? 1.547 -0.147 4.903 1.00 96.00 111 LEU A CA 1
ATOM 835 C C . LEU A 1 111 ? 0.022 0.024 4.951 1.00 96.00 111 LEU A C 1
ATOM 837 O O . LEU A 1 111 ? -0.494 0.721 5.827 1.00 96.00 111 LEU A O 1
ATOM 841 N N . PHE A 1 112 ? -0.707 -0.641 4.050 1.00 96.25 112 PHE A N 1
ATOM 842 C CA . PHE A 1 112 ? -2.170 -0.635 4.043 1.00 96.25 112 PHE A CA 1
ATOM 843 C C . PHE A 1 112 ? -2.753 -1.143 5.370 1.00 96.25 112 PHE A C 1
ATOM 845 O O . PHE A 1 112 ? -3.600 -0.473 5.966 1.00 96.25 112 PHE A O 1
ATOM 852 N N . VAL A 1 113 ? -2.276 -2.292 5.863 1.00 94.44 113 VAL A N 1
ATOM 853 C CA . VAL A 1 113 ? -2.734 -2.883 7.130 1.00 94.44 113 VAL A CA 1
ATOM 854 C C . VAL A 1 113 ? -2.413 -1.971 8.315 1.00 94.44 113 VAL A C 1
ATOM 856 O O . VAL A 1 113 ? -3.279 -1.746 9.154 1.00 94.44 113 VAL A O 1
ATOM 859 N N . SER A 1 114 ? -1.227 -1.360 8.351 1.00 94.69 114 SER A N 1
ATOM 860 C CA . SER A 1 114 ? -0.826 -0.441 9.426 1.00 94.69 114 SER A CA 1
ATOM 861 C C . SER A 1 114 ? -1.731 0.792 9.509 1.00 94.69 114 SER A C 1
ATOM 863 O O . SER A 1 114 ? -2.105 1.228 10.601 1.00 94.69 114 SER A O 1
ATOM 865 N N . ILE A 1 115 ? -2.122 1.349 8.357 1.00 95.06 115 ILE A N 1
ATOM 866 C CA . ILE A 1 115 ? -3.078 2.463 8.292 1.00 95.06 115 ILE A CA 1
ATOM 867 C C . ILE A 1 115 ? -4.473 1.995 8.722 1.00 95.06 115 ILE A C 1
ATOM 869 O O . ILE A 1 115 ? -5.142 2.691 9.487 1.00 95.06 115 ILE A O 1
ATOM 873 N N . LEU A 1 116 ? -4.916 0.820 8.267 1.00 93.88 116 LEU A N 1
ATOM 874 C CA . LEU A 1 116 ? -6.205 0.252 8.659 1.00 93.88 116 LEU A CA 1
ATOM 875 C C . LEU A 1 116 ? -6.293 0.043 10.176 1.00 93.88 116 LEU A C 1
ATOM 877 O O . LEU A 1 116 ? -7.254 0.492 10.800 1.00 93.88 116 LEU A O 1
ATOM 881 N N . ASP A 1 117 ? -5.273 -0.563 10.780 1.00 91.94 117 ASP A N 1
ATOM 882 C CA . ASP A 1 117 ? -5.202 -0.792 12.222 1.00 91.94 117 ASP A CA 1
ATOM 883 C C . ASP A 1 117 ? -5.183 0.527 13.005 1.00 91.94 117 ASP A C 1
ATOM 885 O O . ASP A 1 117 ? -5.782 0.623 14.078 1.00 91.94 117 ASP A O 1
ATOM 889 N N . LEU A 1 118 ? -4.525 1.572 12.491 1.00 92.00 118 LEU A N 1
ATOM 890 C CA . LEU A 1 118 ? -4.588 2.907 13.088 1.00 92.00 118 LEU A CA 1
ATOM 891 C C . LEU A 1 118 ? -6.020 3.462 13.073 1.00 92.00 118 LEU A C 1
ATOM 893 O O . LEU A 1 118 ? -6.502 3.920 14.108 1.00 92.00 118 LEU A O 1
ATOM 897 N N . LEU A 1 119 ? -6.719 3.387 11.937 1.00 91.38 119 LEU A N 1
ATOM 898 C CA . LEU A 1 119 ? -8.097 3.875 11.828 1.00 91.38 119 LEU A CA 1
ATOM 899 C C . LEU A 1 119 ? -9.062 3.104 12.736 1.00 91.38 119 LEU A C 1
ATOM 901 O O . LEU A 1 119 ? -9.894 3.718 13.402 1.00 91.38 119 LEU A O 1
ATOM 905 N N . VAL A 1 120 ? -8.940 1.775 12.791 1.00 89.88 120 VAL A N 1
ATOM 906 C CA . VAL A 1 120 ? -9.771 0.922 13.654 1.00 89.88 120 VAL A CA 1
ATOM 907 C C . VAL A 1 120 ? -9.501 1.217 15.130 1.00 89.88 120 VAL A C 1
ATOM 909 O O . VAL A 1 120 ? -10.444 1.331 15.915 1.00 89.88 120 VAL A O 1
ATOM 912 N N . ARG A 1 121 ? -8.232 1.391 15.523 1.00 89.56 121 ARG A N 1
ATOM 913 C CA . ARG A 1 121 ? -7.878 1.781 16.897 1.00 89.56 121 ARG A CA 1
ATOM 914 C C . ARG A 1 121 ? -8.448 3.146 17.261 1.00 89.56 121 ARG A C 1
ATOM 916 O O . ARG A 1 121 ? -9.052 3.260 18.324 1.00 89.56 121 ARG A O 1
ATOM 923 N N . ASN A 1 122 ? -8.312 4.142 16.387 1.00 88.12 122 ASN A N 1
ATOM 924 C CA . ASN A 1 122 ? -8.847 5.482 16.630 1.00 88.12 122 ASN A CA 1
ATOM 925 C C . ASN A 1 122 ? -10.369 5.449 16.786 1.00 88.12 122 ASN A C 1
ATOM 927 O O . ASN A 1 122 ? -10.880 5.970 17.767 1.00 88.12 122 ASN A O 1
ATOM 931 N N . ALA A 1 123 ? -11.079 4.737 15.907 1.00 86.44 123 ALA A N 1
ATOM 932 C CA . ALA A 1 123 ? -12.527 4.586 16.014 1.00 86.44 123 ALA A CA 1
ATOM 933 C C . ALA A 1 123 ? -12.962 3.862 17.295 1.00 86.44 123 ALA A C 1
ATOM 935 O O . ALA A 1 123 ? -13.998 4.186 17.869 1.00 86.44 123 ALA A O 1
ATOM 936 N N . ARG A 1 124 ? -12.178 2.888 17.770 1.00 81.75 124 ARG A N 1
ATOM 937 C CA . ARG A 1 124 ? -12.448 2.216 19.046 1.00 81.75 124 ARG A CA 1
ATOM 938 C C . ARG A 1 124 ? -12.235 3.151 20.233 1.00 81.75 124 ARG A C 1
ATOM 940 O O . ARG A 1 124 ? -12.996 3.068 21.188 1.00 81.75 124 ARG A O 1
ATOM 947 N N . ILE A 1 125 ? -11.215 4.006 20.189 1.00 80.56 125 ILE A N 1
ATOM 948 C CA . ILE A 1 125 ? -10.960 5.005 21.233 1.00 80.56 125 ILE A CA 1
ATOM 949 C C . ILE A 1 125 ? -12.074 6.054 21.223 1.00 80.56 125 ILE A C 1
ATOM 951 O O . ILE A 1 125 ? -12.692 6.259 22.258 1.00 80.56 125 ILE A O 1
ATOM 955 N N . GLU A 1 126 ? -12.385 6.646 20.070 1.00 78.88 126 GLU A N 1
ATOM 956 C CA . GLU A 1 126 ? -13.461 7.635 19.903 1.00 78.88 126 GLU A CA 1
ATOM 957 C C . GLU A 1 126 ? -14.827 7.057 20.298 1.00 78.88 126 GLU A C 1
ATOM 959 O O . GLU A 1 126 ? -15.518 7.628 21.133 1.00 78.88 126 GLU A O 1
ATOM 964 N N . GLY A 1 127 ? -15.175 5.862 19.814 1.00 63.19 127 GLY A N 1
ATOM 965 C CA . GLY A 1 127 ? -16.424 5.191 20.180 1.00 63.19 127 GLY A CA 1
ATOM 966 C C . GLY A 1 127 ? -16.494 4.794 21.659 1.00 63.19 127 GLY A C 1
ATOM 967 O O . GLY A 1 127 ? -17.568 4.825 22.253 1.00 63.19 127 GLY A O 1
ATOM 968 N N . ASN A 1 128 ? -15.359 4.461 22.288 1.00 56.50 128 ASN A N 1
ATOM 969 C CA . ASN A 1 128 ? -15.300 4.222 23.732 1.00 56.50 128 ASN A CA 1
ATOM 970 C C . ASN A 1 128 ? -15.446 5.525 24.535 1.00 56.50 128 ASN A C 1
ATOM 972 O O . ASN A 1 128 ? -16.085 5.506 25.583 1.00 56.50 128 ASN A O 1
ATOM 976 N N . LEU A 1 129 ? -14.905 6.642 24.039 1.00 54.91 129 LEU A N 1
ATOM 977 C CA . LEU A 1 129 ? -15.107 7.973 24.619 1.00 54.91 129 LEU A CA 1
ATOM 978 C C . LEU A 1 129 ? -16.572 8.431 24.490 1.00 54.91 129 LEU A C 1
ATOM 980 O O . LEU A 1 129 ? -17.084 9.051 25.415 1.00 54.91 129 LEU A O 1
ATOM 984 N N . ASP A 1 130 ? -17.270 8.057 23.413 1.00 53.56 130 ASP A N 1
ATOM 985 C CA . ASP A 1 130 ? -18.699 8.357 23.236 1.00 53.56 130 ASP A CA 1
ATOM 986 C C . ASP A 1 130 ? -19.619 7.464 24.095 1.00 53.56 130 ASP A C 1
ATOM 988 O O . ASP A 1 130 ? -20.658 7.920 24.573 1.00 53.56 130 ASP A O 1
ATOM 992 N N . THR A 1 131 ? -19.258 6.195 24.340 1.00 53.00 131 THR A N 1
ATOM 993 C CA . THR A 1 131 ? -20.053 5.294 25.211 1.00 53.00 131 THR A CA 1
ATOM 994 C C . THR A 1 131 ? -19.724 5.402 26.700 1.00 53.00 131 THR A C 1
ATOM 996 O O . THR A 1 131 ? -20.494 4.934 27.539 1.00 53.00 131 THR A O 1
ATOM 999 N N . GLY A 1 132 ? -18.594 6.018 27.041 1.00 44.81 132 GLY A N 1
ATOM 1000 C CA . GLY A 1 132 ? -18.165 6.264 28.406 1.00 44.81 132 GLY A CA 1
ATOM 1001 C C . GLY A 1 132 ? -18.049 7.757 28.656 1.00 44.81 132 GLY A C 1
ATOM 1002 O O . GLY A 1 132 ? -16.952 8.299 28.565 1.00 44.81 132 GLY A O 1
ATOM 1003 N N . ILE A 1 133 ? -19.150 8.416 29.040 1.00 57.19 133 ILE A N 1
ATOM 1004 C CA . ILE A 1 133 ? -19.049 9.696 29.752 1.00 57.19 133 ILE A CA 1
ATOM 1005 C C . ILE A 1 133 ? -18.201 9.424 30.995 1.00 57.19 133 ILE A C 1
ATOM 1007 O O . ILE A 1 133 ? -18.682 8.852 31.973 1.00 57.19 133 ILE A O 1
ATOM 1011 N N . VAL A 1 134 ? -16.932 9.816 30.956 1.00 47.09 134 VAL A N 1
ATOM 1012 C CA . VAL A 1 134 ? -16.106 9.903 32.150 1.00 47.09 134 VAL A CA 1
ATOM 1013 C C . VAL A 1 134 ? -15.824 11.373 32.361 1.00 47.09 134 VAL A C 1
ATOM 1015 O O . VAL A 1 134 ? -14.975 11.979 31.715 1.00 47.09 134 VAL A O 1
ATOM 1018 N N . ASP A 1 135 ? -16.638 11.914 33.258 1.00 49.38 135 ASP A N 1
ATOM 1019 C CA . ASP A 1 135 ? -16.445 13.128 34.029 1.00 49.38 135 ASP A CA 1
ATOM 1020 C C . ASP A 1 135 ? -14.953 13.319 34.357 1.00 49.38 135 ASP A C 1
ATOM 1022 O O . ASP A 1 135 ? -14.428 12.796 35.342 1.00 49.38 135 ASP A O 1
ATOM 1026 N N . LEU A 1 136 ? -14.237 14.058 33.506 1.00 47.09 136 LEU A N 1
ATOM 1027 C CA . LEU A 1 136 ? -12.935 14.616 33.842 1.00 47.09 136 LEU A CA 1
ATOM 1028 C C . LEU A 1 136 ? -13.196 15.792 34.786 1.00 47.09 136 LEU A C 1
ATOM 1030 O O . LEU A 1 136 ? -13.017 16.959 34.437 1.00 47.09 136 LEU A O 1
ATOM 1034 N N . LYS A 1 137 ? -13.594 15.470 36.025 1.00 43.12 137 LYS A N 1
ATOM 1035 C CA . LYS A 1 137 ? -13.246 16.301 37.172 1.00 43.12 137 LYS A CA 1
ATOM 1036 C C . LYS A 1 137 ? -11.738 16.457 37.120 1.00 43.12 137 LYS A C 1
ATOM 1038 O O . LYS A 1 137 ? -10.990 15.528 37.423 1.00 43.12 137 LYS A O 1
ATOM 1043 N N . ALA A 1 138 ? -11.305 17.635 36.690 1.00 42.47 138 ALA A N 1
ATOM 1044 C CA . ALA A 1 138 ? -9.951 18.095 36.879 1.00 42.47 138 ALA A CA 1
ATOM 1045 C C . ALA A 1 138 ? -9.658 18.018 38.382 1.00 42.47 138 ALA A C 1
ATOM 1047 O O . ALA A 1 138 ? -10.030 18.903 39.151 1.00 42.47 138 ALA A O 1
ATOM 1048 N N . ASN A 1 139 ? -9.013 16.930 38.802 1.00 45.81 139 ASN A N 1
ATOM 1049 C CA . ASN A 1 139 ? -8.218 16.908 40.013 1.00 45.81 139 ASN A CA 1
ATOM 1050 C C . ASN A 1 139 ? -7.094 17.916 39.782 1.00 45.81 139 ASN A C 1
ATOM 1052 O O . ASN A 1 139 ? -6.015 17.574 39.301 1.00 45.81 139 ASN A O 1
ATOM 1056 N N . VAL A 1 140 ? -7.380 19.184 40.080 1.00 44.03 140 VAL A N 1
ATOM 1057 C CA . VAL A 1 140 ? -6.344 20.139 40.441 1.00 44.03 140 VAL A CA 1
ATOM 1058 C C . VAL A 1 140 ? -5.707 19.558 41.689 1.00 44.03 140 VAL A C 1
ATOM 1060 O O . VAL A 1 140 ? -6.309 19.486 42.756 1.00 44.03 140 VAL A O 1
ATOM 1063 N N . ILE A 1 141 ? -4.512 19.033 41.478 1.00 49.59 141 ILE A N 1
ATOM 1064 C CA . ILE A 1 141 ? -3.654 18.454 42.489 1.00 49.59 141 ILE A CA 1
ATOM 1065 C C . ILE A 1 141 ? -3.331 19.597 43.456 1.00 49.59 141 ILE A C 1
ATOM 1067 O O . ILE A 1 141 ? -2.575 20.507 43.115 1.00 49.59 141 ILE A O 1
ATOM 1071 N N . GLU A 1 142 ? -3.935 19.580 44.646 1.00 52.47 142 GLU A N 1
ATOM 1072 C CA . GLU A 1 142 ? -3.427 20.339 45.783 1.00 52.47 142 GLU A CA 1
ATOM 1073 C C . GLU A 1 142 ? -2.018 19.818 46.078 1.00 52.47 142 GLU A C 1
ATOM 1075 O O . GLU A 1 142 ? -1.829 18.753 46.666 1.00 52.47 142 GLU A O 1
ATOM 1080 N N . LEU A 1 143 ? -1.005 20.567 45.648 1.00 48.47 143 LEU A N 1
ATOM 1081 C CA . LEU A 1 143 ? 0.349 20.418 46.161 1.00 48.47 143 LEU A CA 1
ATOM 1082 C C . LEU A 1 143 ? 0.363 20.955 47.597 1.00 48.47 143 LEU A C 1
ATOM 1084 O O . LEU A 1 143 ? 0.711 22.106 47.853 1.00 48.47 143 LEU A O 1
ATOM 1088 N N . GLN A 1 144 ? -0.044 20.108 48.543 1.00 49.22 144 GLN A N 1
ATOM 1089 C CA . GLN A 1 144 ? 0.359 20.246 49.934 1.00 49.22 144 GLN A CA 1
ATOM 1090 C C . GLN A 1 144 ? 1.756 19.657 50.124 1.00 49.22 144 GLN A C 1
ATOM 1092 O O . GLN A 1 144 ? 1.993 18.473 49.898 1.00 49.22 144 GLN A O 1
ATOM 1097 N N . GLY A 1 145 ? 2.646 20.491 50.647 1.00 42.34 145 GLY A N 1
ATOM 1098 C CA . GLY A 1 145 ? 3.813 20.058 51.400 1.00 42.34 145 GLY A CA 1
ATOM 1099 C C . GLY A 1 145 ? 4.763 21.227 51.619 1.00 42.34 145 GLY A C 1
ATOM 1100 O O . GLY A 1 145 ? 5.283 21.747 50.643 1.00 42.34 145 GLY A O 1
ATOM 1101 N N . THR A 1 146 ? 5.104 21.721 52.810 1.00 50.84 146 THR A N 1
ATOM 1102 C CA . THR A 1 146 ? 4.794 21.515 54.251 1.00 50.84 146 THR A CA 1
ATOM 1103 C C . THR A 1 146 ? 5.888 22.344 54.984 1.00 50.84 146 THR A C 1
ATOM 1105 O O . THR A 1 146 ? 6.838 22.770 54.330 1.00 50.84 146 THR A O 1
ATOM 1108 N N . PRO A 1 147 ? 5.963 22.406 56.322 1.00 49.81 147 PRO A N 1
ATOM 1109 C CA . PRO A 1 147 ? 5.083 22.981 57.330 1.00 49.81 147 PRO A CA 1
ATOM 1110 C C . PRO A 1 147 ? 5.708 24.251 57.979 1.00 49.81 147 PRO A C 1
ATOM 1112 O O . PRO A 1 147 ? 6.804 24.685 57.640 1.00 49.81 147 PRO A O 1
ATOM 1115 N N . LYS A 1 148 ? 4.973 24.850 58.922 1.00 46.47 148 LYS A N 1
ATOM 1116 C CA . LYS A 1 148 ? 5.327 26.032 59.735 1.00 46.47 148 LYS A CA 1
ATOM 1117 C C . LYS A 1 148 ? 6.494 25.760 60.703 1.00 46.47 148 LYS A C 1
ATOM 1119 O O . LYS A 1 148 ? 6.528 24.670 61.266 1.00 46.47 148 LYS A O 1
ATOM 1124 N N . TYR A 1 149 ? 7.354 26.751 60.962 1.00 44.03 149 TYR A N 1
ATOM 1125 C CA . TYR A 1 149 ? 7.385 27.601 62.175 1.00 44.03 149 TYR A CA 1
ATOM 1126 C C . TYR A 1 149 ? 8.423 28.717 62.019 1.00 44.03 149 TYR A C 1
ATOM 1128 O O . TYR A 1 149 ? 9.508 28.433 61.467 1.00 44.03 149 TYR A O 1
#